Protein AF-A0A5C6N6U5-F1 (afdb_monomer_lite)

Organism: NCBI:txid433684

Secondary structure (DSSP, 8-state):
-EEHHHHHHTT--HHHHHHT-SSEEEEEEESSSS-EEEEEEESSHHHHHHHHHHHHHHHHHTT-HHHHHHHH--SSPP-SHHHHHHHHHHHHHT-TT-TTHHHHHHHHHHTSHHHHHHHHHHHHHHHHHHHHHHHHHHHHHHHHHTT------------

Sequence (159 aa):
MFYSEDLERCGLDVSEVSVYSGVCTEIFKRESVIFQKSVYCFVHLSIQEFLAAVYMFHRYTRKDTAVMNQFLKYSEPVTSLDDFLRRALMKSLESENGHLDLFVRFLHGLSLESNQRILGGLLDQMENHQETIQKVLNNLKEENSDNIPQTEASTSSTV

Radius of gyration: 25.05 Å; chains: 1; bounding box: 62×34×90 Å

Foldseek 3Di:
DAFPVRCVVVVHDPVCQDPPDLQKHWDWDDPDPPDIGIDMDGPDLLSVLLVVLVVVVLCVVVVVQVVLCVVLVDPDTQDDLVSSLVSLVVVQVVDPVSPSVSNSVNNVVCPDPVNVVVCVVVSVVVVCVVVVVVVVVVVVVVVVVPPDPPDDDDDDDDD

InterPro domains:
  IPR041075 NOD1/2, winged helix domain [PF17779] (1-42)
  IPR041267 NACHT, LRR and PYD domains-containing protein, helical domain HD2 [PF17776] (44-150)
  IPR051261 NOD-like receptor [PTHR24106] (1-151)

pLDDT: mean 78.55, std 15.0, range [38.53, 96.5]

Structure (mmCIF, N/CA/C/O backbone):
data_AF-A0A5C6N6U5-F1
#
_entry.id   AF-A0A5C6N6U5-F1
#
loop_
_atom_site.group_PDB
_atom_site.id
_atom_site.type_symbol
_atom_site.label_atom_id
_atom_site.label_alt_id
_atom_site.label_comp_id
_atom_site.label_asym_id
_atom_site.label_entity_id
_atom_site.label_seq_id
_atom_site.pdbx_PDB_ins_code
_atom_site.Cartn_x
_atom_site.Cartn_y
_atom_site.Cartn_z
_atom_site.occupancy
_atom_site.B_iso_or_equiv
_atom_site.auth_seq_id
_atom_site.auth_comp_id
_atom_site.auth_asym_id
_atom_site.auth_atom_id
_atom_site.pdbx_PDB_model_num
ATOM 1 N N . MET A 1 1 ? -7.493 4.610 9.941 1.00 87.00 1 MET A N 1
ATOM 2 C CA . MET A 1 1 ? -8.735 4.141 10.587 1.00 87.00 1 MET A CA 1
ATOM 3 C C . MET A 1 1 ? -9.807 4.098 9.526 1.00 87.00 1 MET A C 1
ATOM 5 O O . MET A 1 1 ? -9.760 4.928 8.625 1.00 87.00 1 MET A O 1
ATOM 9 N N . PHE A 1 2 ? -10.727 3.158 9.656 1.00 88.50 2 PHE A N 1
ATOM 10 C CA . PHE A 1 2 ? -11.784 2.858 8.700 1.00 88.50 2 PHE A CA 1
ATOM 11 C C . PHE A 1 2 ? -13.085 2.693 9.482 1.00 88.50 2 PHE A C 1
ATOM 13 O O . PHE A 1 2 ? -13.052 2.178 10.599 1.00 88.50 2 PHE A O 1
ATOM 20 N N . TYR A 1 3 ? -14.214 3.134 8.951 1.00 89.75 3 TYR A N 1
ATOM 21 C CA . TYR A 1 3 ? -15.516 2.751 9.492 1.00 89.75 3 TYR A CA 1
ATOM 22 C C . TYR A 1 3 ? -15.979 1.427 8.872 1.00 89.75 3 TYR A C 1
ATOM 24 O O . TYR A 1 3 ? -15.397 0.967 7.888 1.00 89.75 3 TYR A O 1
ATOM 32 N N . SER A 1 4 ? -17.026 0.813 9.430 1.00 87.50 4 SER A N 1
ATOM 33 C CA . SER A 1 4 ? -17.629 -0.404 8.865 1.00 87.50 4 SER A CA 1
ATOM 34 C C . SER A 1 4 ? -17.966 -0.229 7.380 1.00 87.50 4 SER A C 1
ATOM 36 O O . SER A 1 4 ? -17.651 -1.093 6.569 1.00 87.50 4 SER A O 1
ATOM 38 N N . GLU A 1 5 ? -18.486 0.941 7.001 1.00 89.19 5 GLU A N 1
ATOM 39 C CA . GLU A 1 5 ? -18.869 1.242 5.620 1.00 89.19 5 GLU A CA 1
ATOM 40 C C . GLU A 1 5 ? -17.660 1.290 4.664 1.00 89.19 5 GLU A C 1
ATOM 42 O O . GLU A 1 5 ? -17.775 0.941 3.488 1.00 89.19 5 GLU A O 1
ATOM 47 N N . ASP A 1 6 ? -16.483 1.695 5.159 1.00 90.94 6 ASP A N 1
ATOM 48 C CA . ASP A 1 6 ? -15.248 1.707 4.365 1.00 90.94 6 ASP A CA 1
ATOM 49 C C . ASP A 1 6 ? -14.773 0.277 4.062 1.00 90.94 6 ASP A C 1
ATOM 51 O O . ASP A 1 6 ? -14.269 0.009 2.969 1.00 90.94 6 ASP A O 1
ATOM 55 N N . LEU A 1 7 ? -14.946 -0.645 5.017 1.00 88.31 7 LEU A N 1
ATOM 56 C CA . LEU A 1 7 ? -14.586 -2.056 4.864 1.00 88.31 7 LEU A CA 1
ATOM 57 C C . LEU A 1 7 ? -15.540 -2.770 3.905 1.00 88.31 7 LEU A C 1
ATOM 59 O O . LEU A 1 7 ? -15.082 -3.428 2.971 1.00 88.31 7 LEU A O 1
ATOM 63 N N . GLU A 1 8 ? -16.847 -2.558 4.066 1.00 89.56 8 GLU A N 1
ATOM 64 C CA . GLU A 1 8 ? -17.876 -3.107 3.176 1.00 89.56 8 GLU A CA 1
ATOM 65 C C . GLU A 1 8 ? -17.677 -2.637 1.732 1.00 89.56 8 GLU A C 1
ATOM 67 O O . GLU A 1 8 ? -17.761 -3.427 0.791 1.00 89.56 8 GLU A O 1
ATOM 72 N N . ARG A 1 9 ? -17.320 -1.360 1.536 1.00 91.00 9 ARG A N 1
ATOM 73 C CA . ARG A 1 9 ? -16.998 -0.817 0.208 1.00 91.00 9 ARG A CA 1
ATOM 74 C C . ARG A 1 9 ? -15.761 -1.468 -0.415 1.00 91.00 9 ARG A C 1
ATOM 76 O O . ARG A 1 9 ? -15.664 -1.533 -1.640 1.00 91.00 9 ARG A O 1
ATOM 83 N N . CYS A 1 10 ? -14.830 -1.942 0.407 1.00 86.44 10 CYS A N 1
ATOM 84 C CA . CYS A 1 10 ? -13.679 -2.729 -0.031 1.00 86.44 10 CYS A CA 1
ATOM 85 C C . CYS A 1 10 ? -14.008 -4.221 -0.227 1.00 86.44 10 CYS A C 1
ATOM 87 O O . CYS A 1 10 ? -13.114 -4.983 -0.589 1.00 86.44 10 CYS A O 1
ATOM 89 N N . GLY A 1 11 ? -15.260 -4.641 -0.004 1.00 87.00 11 GLY A N 1
ATOM 90 C CA . GLY A 1 11 ? -15.691 -6.037 -0.092 1.00 87.00 11 GLY A CA 1
ATOM 91 C C . GLY A 1 11 ? -15.230 -6.900 1.084 1.00 87.00 11 GLY A C 1
ATOM 92 O O . GLY A 1 11 ? -15.176 -8.119 0.950 1.00 87.00 11 GLY A O 1
ATOM 93 N N . LEU A 1 12 ? -14.858 -6.285 2.209 1.00 85.44 12 LEU A N 1
ATOM 94 C CA . LEU A 1 12 ? -14.436 -6.992 3.413 1.00 85.44 12 LEU A CA 1
ATOM 95 C C . LEU A 1 12 ? -15.635 -7.214 4.337 1.00 85.44 12 LEU A C 1
ATOM 97 O O . LEU A 1 12 ? -16.335 -6.261 4.682 1.00 85.44 12 LEU A O 1
ATOM 101 N N . ASP A 1 13 ? -15.838 -8.460 4.770 1.00 84.38 13 ASP A N 1
ATOM 102 C CA . ASP A 1 13 ? -16.832 -8.784 5.792 1.00 84.38 13 ASP A CA 1
ATOM 103 C C . ASP A 1 13 ? -16.355 -8.277 7.156 1.00 84.38 13 ASP A C 1
ATOM 105 O O . ASP A 1 13 ? -15.365 -8.747 7.723 1.00 84.38 13 ASP A O 1
ATOM 109 N N . VAL A 1 14 ? -17.090 -7.309 7.693 1.00 81.44 14 VAL A N 1
ATOM 110 C CA . VAL A 1 14 ? -16.824 -6.682 8.988 1.00 81.44 14 VAL A CA 1
ATOM 111 C C . VAL A 1 14 ? -16.718 -7.719 10.115 1.00 81.44 14 VAL A C 1
ATOM 113 O O . VAL A 1 14 ? -15.894 -7.553 11.017 1.00 81.44 14 VAL A O 1
ATOM 116 N N . SER A 1 15 ? -17.500 -8.802 10.049 1.00 76.12 15 SER A N 1
ATOM 117 C CA . SER A 1 15 ? -17.509 -9.863 11.060 1.00 76.12 15 SER A CA 1
ATOM 118 C C . SER A 1 15 ? -16.249 -10.740 11.036 1.00 76.12 15 SER A C 1
ATOM 120 O O . SER A 1 15 ? -15.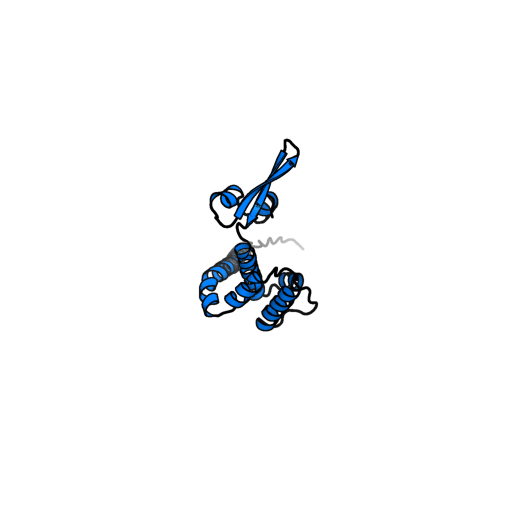817 -11.232 12.080 1.00 76.12 15 SER A O 1
ATOM 122 N N . GLU A 1 16 ? -15.600 -10.877 9.878 1.00 72.00 16 GLU A N 1
ATOM 123 C CA . GLU A 1 16 ? -14.356 -11.639 9.725 1.00 72.00 16 GLU A CA 1
ATOM 124 C C . GLU A 1 16 ? -13.113 -10.792 10.038 1.00 72.00 16 GLU A C 1
ATOM 126 O O . GLU A 1 16 ? -12.126 -11.292 10.593 1.00 72.00 16 GLU A O 1
ATOM 131 N N . VAL A 1 17 ? -13.164 -9.491 9.725 1.00 69.06 17 VAL A N 1
ATOM 132 C CA . VAL A 1 17 ? -12.026 -8.570 9.871 1.00 69.06 17 VAL A CA 1
ATOM 133 C C . VAL A 1 17 ? -11.579 -8.431 11.328 1.00 69.06 17 VAL A C 1
ATOM 135 O O . VAL A 1 17 ? -10.369 -8.454 11.576 1.00 69.06 17 VAL A O 1
ATOM 138 N N . SER A 1 18 ? -12.512 -8.304 12.281 1.00 63.56 18 SER A N 1
ATOM 139 C CA . SER A 1 18 ? -12.175 -8.102 13.701 1.00 63.56 18 SER A CA 1
ATOM 140 C C . SER A 1 18 ? -11.893 -9.394 14.467 1.00 63.56 18 SER A C 1
ATOM 142 O O . SER A 1 18 ? -11.081 -9.383 15.392 1.00 63.56 18 SER A O 1
ATOM 144 N N . VAL A 1 19 ? -12.529 -10.505 14.086 1.00 59.62 19 VAL A N 1
ATOM 145 C CA . VAL A 1 19 ? -12.493 -11.751 14.866 1.00 59.62 19 VAL A CA 1
ATOM 146 C C . VAL A 1 19 ? -11.361 -12.684 14.426 1.00 59.62 19 VAL A C 1
ATOM 148 O O . VAL A 1 19 ? -10.779 -13.360 15.274 1.00 59.62 19 VAL A O 1
ATOM 151 N N . TYR A 1 20 ? -11.005 -12.713 13.135 1.00 59.66 20 TYR A N 1
ATOM 152 C CA . TYR A 1 20 ? -10.164 -13.791 12.592 1.00 59.66 20 TYR A CA 1
ATOM 153 C C . TYR A 1 20 ? -8.863 -13.349 11.921 1.00 59.66 20 TYR A C 1
ATOM 155 O O . TYR A 1 20 ? -7.943 -14.158 11.812 1.00 59.66 20 TYR A O 1
ATOM 163 N N . SER A 1 21 ? -8.737 -12.091 11.487 1.00 66.44 21 SER A N 1
ATOM 164 C CA . SER A 1 21 ? -7.608 -11.718 10.623 1.00 66.44 21 SER A CA 1
ATOM 165 C C . SER A 1 21 ? -6.268 -11.555 11.354 1.00 66.44 21 SER A C 1
ATOM 167 O O . SER A 1 21 ? -5.220 -11.738 10.743 1.00 66.44 21 SER A O 1
ATOM 169 N N . GLY A 1 22 ? -6.264 -11.137 12.629 1.00 75.12 22 GLY A N 1
ATOM 170 C CA . GLY A 1 22 ? -5.044 -10.704 13.338 1.00 75.12 22 GLY A CA 1
ATOM 171 C C . GLY A 1 22 ? -4.315 -9.510 12.691 1.00 75.12 22 GLY A C 1
ATOM 172 O O . GLY A 1 22 ? -3.261 -9.097 13.167 1.00 75.12 22 GLY A O 1
ATOM 173 N N . VAL A 1 23 ? -4.869 -8.955 11.609 1.00 80.38 23 VAL A N 1
ATOM 174 C CA . VAL A 1 23 ? -4.307 -7.894 10.758 1.00 80.38 23 VAL A CA 1
ATOM 175 C C . VAL A 1 23 ? -4.966 -6.560 11.094 1.00 80.38 23 VAL A C 1
ATOM 177 O O . VAL A 1 23 ? -4.288 -5.533 11.186 1.00 80.38 23 VAL A O 1
ATOM 180 N N . CYS A 1 24 ? -6.277 -6.587 11.336 1.00 82.62 24 CYS A N 1
ATOM 181 C CA . CYS A 1 24 ? -7.080 -5.448 11.759 1.00 82.62 24 CYS A CA 1
ATOM 182 C C . CYS A 1 24 ? -7.718 -5.710 13.124 1.00 82.62 24 CYS A C 1
ATOM 184 O O . CYS A 1 24 ? -8.021 -6.847 13.472 1.00 82.62 24 CYS A O 1
ATOM 186 N N . THR A 1 25 ? -7.934 -4.642 13.886 1.00 83.25 25 THR A N 1
ATOM 187 C CA . THR A 1 25 ? -8.664 -4.670 15.152 1.00 83.25 25 THR A CA 1
ATOM 188 C C . THR A 1 25 ? -9.821 -3.686 15.117 1.00 83.25 25 THR A C 1
ATOM 190 O O . THR A 1 25 ? -9.730 -2.613 14.510 1.00 83.25 25 THR A O 1
ATOM 193 N N . GLU A 1 26 ? -10.913 -4.075 15.765 1.00 84.69 26 GLU A N 1
ATOM 194 C CA . GLU A 1 26 ? -12.046 -3.206 16.035 1.00 84.69 26 GLU A CA 1
ATOM 195 C C . GLU A 1 26 ? -11.776 -2.401 17.305 1.00 84.69 26 GLU A C 1
ATOM 197 O O . GLU A 1 26 ? -11.445 -2.933 18.365 1.00 84.69 26 GLU A O 1
ATOM 202 N N . ILE A 1 27 ? -11.931 -1.091 17.192 1.00 82.38 27 ILE A N 1
ATOM 203 C CA . ILE A 1 27 ? -11.877 -0.144 18.293 1.00 82.38 27 ILE A CA 1
ATOM 204 C C . ILE A 1 27 ? -13.168 0.665 18.316 1.00 82.38 27 ILE A C 1
ATOM 206 O O . ILE A 1 27 ? -13.739 1.027 17.292 1.00 82.38 27 ILE A O 1
ATOM 210 N N . PHE A 1 28 ? -13.644 0.986 19.510 1.00 80.62 28 PHE A N 1
ATOM 211 C CA . PHE A 1 28 ? -14.904 1.696 19.650 1.00 80.62 28 PHE A CA 1
ATOM 212 C C . PHE A 1 28 ? -14.690 3.207 19.766 1.00 80.62 28 PHE A C 1
ATOM 214 O O . PHE A 1 28 ? -14.059 3.683 20.713 1.00 80.62 28 PHE A O 1
ATOM 221 N N . LYS A 1 29 ? -15.285 3.987 18.860 1.00 75.44 29 LYS A N 1
ATOM 222 C CA . LYS A 1 29 ? -15.263 5.453 18.902 1.00 75.44 29 LYS A CA 1
ATOM 223 C C . LYS A 1 29 ? -16.582 5.989 19.449 1.00 75.44 29 LYS A C 1
ATOM 225 O O . LYS A 1 29 ? -17.656 5.703 18.932 1.00 75.44 29 LYS A O 1
ATOM 230 N N . ARG A 1 30 ? -16.508 6.783 20.516 1.00 76.56 30 ARG A N 1
ATOM 231 C CA . ARG A 1 30 ? -17.682 7.417 21.128 1.00 76.56 30 ARG A CA 1
ATOM 232 C C . ARG A 1 30 ? -18.071 8.668 20.335 1.00 76.56 30 ARG A C 1
ATOM 234 O O . ARG A 1 30 ? -17.281 9.605 20.274 1.00 76.56 30 ARG A O 1
ATOM 241 N N . GLU A 1 31 ? -19.273 8.687 19.764 1.00 69.81 31 GLU A N 1
ATOM 242 C CA . GLU A 1 31 ? -19.830 9.868 19.080 1.00 69.81 31 GLU A CA 1
ATOM 243 C C . GLU A 1 31 ? -20.761 10.676 19.998 1.00 69.81 31 GLU A C 1
ATOM 245 O O . GLU A 1 31 ? -20.869 11.891 19.853 1.00 69.81 31 GLU A O 1
ATOM 250 N N . SER A 1 32 ? -21.379 10.040 21.002 1.00 70.50 32 SER A N 1
ATOM 251 C CA . SER A 1 32 ? -22.132 10.717 22.070 1.00 70.50 32 SER A CA 1
ATOM 252 C C . SER A 1 32 ? -22.121 9.907 23.375 1.00 70.50 32 SER A C 1
ATOM 254 O O . SER A 1 32 ? -21.556 8.818 23.428 1.00 70.50 32 SER A O 1
ATOM 256 N N . VAL A 1 33 ? -22.748 10.410 24.447 1.00 69.25 33 VAL A N 1
ATOM 257 C CA . VAL A 1 33 ? -22.808 9.722 25.759 1.00 69.25 33 VAL A CA 1
ATOM 258 C C . VAL A 1 33 ? -23.443 8.324 25.662 1.00 69.25 33 VAL A C 1
ATOM 260 O O . VAL A 1 33 ? -23.093 7.447 26.447 1.00 69.25 33 VAL A O 1
ATOM 263 N N . ILE A 1 34 ? -24.323 8.102 24.680 1.00 75.94 34 ILE A N 1
ATOM 264 C CA . ILE A 1 34 ? -25.077 6.851 24.493 1.00 75.94 34 ILE A CA 1
ATOM 265 C C . ILE A 1 34 ? -24.760 6.118 23.184 1.00 75.94 34 ILE A C 1
ATOM 267 O O . ILE A 1 34 ? -25.207 4.989 23.010 1.00 75.94 34 ILE A O 1
ATOM 271 N N . PHE A 1 35 ? -24.017 6.737 22.260 1.00 73.06 35 PHE A N 1
ATOM 272 C CA . PHE A 1 35 ? -23.772 6.184 20.927 1.00 73.06 35 PHE A CA 1
ATOM 273 C C . PHE A 1 35 ? -22.281 5.963 20.690 1.00 73.06 35 PHE A C 1
ATOM 275 O O . PHE A 1 35 ? -21.462 6.886 20.794 1.00 73.06 35 PHE A O 1
ATOM 282 N N . GLN A 1 36 ? -21.940 4.722 20.360 1.00 77.94 36 GLN A N 1
ATOM 283 C CA . GLN A 1 36 ? -20.585 4.292 20.075 1.00 77.94 36 GLN A CA 1
ATOM 284 C C . GLN A 1 36 ? -20.571 3.645 18.693 1.00 77.94 36 GLN A C 1
ATOM 286 O O . GLN A 1 36 ? -21.348 2.731 18.433 1.00 77.94 36 GLN A O 1
ATOM 291 N N . LYS A 1 37 ? -19.721 4.157 17.806 1.00 82.94 37 LYS A N 1
ATOM 292 C CA . LYS A 1 37 ? -19.535 3.633 16.457 1.00 82.94 37 LYS A CA 1
ATOM 293 C C . LYS A 1 37 ? -18.254 2.808 16.417 1.00 82.94 37 LYS A C 1
ATOM 295 O O . LYS A 1 37 ? -17.214 3.247 16.919 1.00 82.94 37 LYS A O 1
ATOM 300 N N . SER A 1 38 ? -18.326 1.624 15.825 1.00 84.81 38 SER A N 1
ATOM 301 C CA . SER A 1 38 ? -17.146 0.800 15.582 1.00 84.81 38 SER A CA 1
ATOM 302 C C . SER A 1 38 ? -16.275 1.435 14.503 1.00 84.81 38 SER A C 1
ATOM 304 O O . SER A 1 38 ? -16.752 1.892 13.462 1.00 84.81 38 SER A O 1
ATOM 306 N N . VAL A 1 39 ? -14.981 1.499 14.781 1.00 88.50 39 VAL A N 1
ATOM 307 C CA . VAL A 1 39 ? -13.939 1.883 13.836 1.00 88.50 39 VAL A CA 1
ATOM 308 C C . VAL A 1 39 ? -12.882 0.791 13.821 1.00 88.50 39 VAL A C 1
ATOM 310 O O . VAL A 1 39 ? -12.696 0.067 14.789 1.00 88.50 39 VAL A O 1
ATOM 313 N N . TYR A 1 40 ? -12.180 0.661 12.710 1.00 88.50 40 TYR A N 1
ATOM 314 C CA . TYR A 1 40 ? -11.212 -0.397 12.479 1.00 88.50 40 TYR A CA 1
ATOM 315 C C . TYR A 1 40 ? -9.865 0.220 12.136 1.00 88.50 40 TYR A C 1
ATOM 317 O O . TYR A 1 40 ? -9.765 1.262 11.472 1.00 88.50 40 TYR A O 1
ATOM 325 N N . CYS A 1 41 ? -8.795 -0.412 12.587 1.00 88.12 41 CYS A N 1
ATOM 326 C CA . CYS A 1 41 ? -7.442 -0.047 12.199 1.00 88.12 41 CYS A CA 1
ATOM 327 C C . CYS A 1 41 ? -6.560 -1.284 12.101 1.00 88.12 41 CYS A C 1
ATOM 329 O O . CYS A 1 41 ? -6.856 -2.322 12.688 1.00 88.12 41 CYS A O 1
ATOM 331 N N . PHE A 1 42 ? -5.458 -1.163 11.364 1.00 89.81 42 PHE A N 1
ATOM 332 C CA . PHE A 1 42 ? -4.420 -2.183 11.394 1.00 89.81 42 PHE A CA 1
ATOM 333 C C . PHE A 1 42 ? -3.833 -2.288 12.800 1.00 89.81 42 PHE A C 1
ATOM 335 O O . PHE A 1 42 ? -3.598 -1.269 13.453 1.00 89.81 42 PHE A O 1
ATOM 342 N N . VAL A 1 43 ? -3.562 -3.515 13.243 1.00 89.50 43 VAL A N 1
ATOM 343 C CA . VAL A 1 43 ? -2.994 -3.767 14.578 1.00 89.50 43 VAL A CA 1
ATOM 344 C C . VAL A 1 43 ? -1.583 -3.196 14.727 1.00 89.50 43 VAL A C 1
ATOM 346 O O . VAL A 1 43 ? -1.158 -2.878 15.834 1.00 89.50 43 VAL A O 1
ATOM 349 N N . HIS A 1 44 ? -0.851 -3.054 13.617 1.00 90.12 44 HIS A N 1
ATOM 350 C CA . HIS A 1 44 ? 0.505 -2.520 13.611 1.00 90.12 44 HIS A CA 1
ATOM 351 C C . HIS A 1 44 ? 0.802 -1.732 12.329 1.00 90.12 44 HIS A C 1
ATOM 353 O O . HIS A 1 44 ? 0.395 -2.126 11.234 1.00 90.12 44 HIS A O 1
ATOM 359 N N . LEU A 1 45 ? 1.575 -0.646 12.450 1.00 89.69 45 LEU A N 1
ATOM 360 C CA . LEU A 1 45 ? 1.950 0.213 11.318 1.00 89.69 45 LEU A CA 1
ATOM 361 C C . LEU A 1 45 ? 2.699 -0.561 10.224 1.00 89.69 45 LEU A C 1
ATOM 363 O O . LEU A 1 45 ? 2.475 -0.324 9.041 1.00 89.69 45 LEU A O 1
ATOM 367 N N . SER A 1 46 ? 3.542 -1.527 10.603 1.00 92.44 46 SER A N 1
ATOM 368 C CA . SER A 1 46 ? 4.278 -2.340 9.626 1.00 92.44 46 SER A CA 1
ATOM 369 C C . SER A 1 46 ? 3.356 -3.125 8.699 1.00 92.44 46 SER A C 1
ATOM 371 O O . SER A 1 46 ? 3.689 -3.288 7.535 1.00 92.44 46 SER A O 1
ATOM 373 N N . ILE A 1 47 ? 2.200 -3.585 9.185 1.00 91.62 47 ILE A N 1
ATOM 374 C CA . ILE A 1 47 ? 1.218 -4.308 8.372 1.00 91.62 47 ILE A CA 1
ATOM 375 C C . ILE A 1 47 ? 0.579 -3.350 7.371 1.00 91.62 47 ILE A C 1
ATOM 377 O O . ILE A 1 47 ? 0.504 -3.663 6.185 1.00 91.62 47 ILE A O 1
ATOM 381 N N . GLN A 1 48 ? 0.179 -2.161 7.830 1.00 92.12 48 GLN A N 1
ATOM 382 C CA . GLN A 1 48 ? -0.377 -1.126 6.962 1.00 92.12 48 GLN A CA 1
ATOM 383 C C . GLN A 1 48 ? 0.603 -0.747 5.844 1.00 92.12 48 GLN A C 1
ATOM 385 O O . GLN A 1 48 ? 0.234 -0.728 4.671 1.00 92.12 48 GLN A O 1
ATOM 390 N N . GLU A 1 49 ? 1.854 -0.449 6.198 1.00 94.75 49 GLU A N 1
ATOM 391 C CA . GLU A 1 49 ? 2.868 -0.031 5.230 1.00 94.75 49 GLU A CA 1
ATOM 392 C C . GLU A 1 49 ? 3.331 -1.181 4.323 1.00 94.75 49 GLU A C 1
ATOM 394 O O . GLU A 1 49 ? 3.598 -0.953 3.144 1.00 94.75 49 GLU A O 1
ATOM 399 N N . PHE A 1 50 ? 3.349 -2.421 4.820 1.00 93.56 50 PHE A N 1
ATOM 400 C CA . PHE A 1 50 ? 3.599 -3.607 4.001 1.00 93.56 50 PHE A CA 1
ATOM 401 C C . PHE A 1 50 ? 2.504 -3.814 2.950 1.00 93.56 50 PHE A C 1
ATOM 403 O O . PHE A 1 50 ? 2.809 -3.941 1.765 1.00 93.56 50 PHE A O 1
ATOM 410 N N . LEU A 1 51 ? 1.228 -3.796 3.350 1.00 91.88 51 LEU A N 1
ATOM 411 C CA . LEU A 1 51 ? 0.107 -3.956 2.419 1.00 91.88 51 LEU A CA 1
ATOM 412 C C . LEU A 1 51 ? 0.053 -2.813 1.400 1.00 91.88 51 LEU A C 1
ATOM 414 O O . LEU A 1 51 ? -0.215 -3.053 0.223 1.00 91.88 51 LEU A O 1
ATOM 418 N N . ALA A 1 52 ? 0.378 -1.586 1.816 1.00 93.75 52 ALA A N 1
ATOM 419 C CA . ALA A 1 52 ? 0.530 -0.464 0.897 1.00 93.75 52 ALA A CA 1
ATOM 4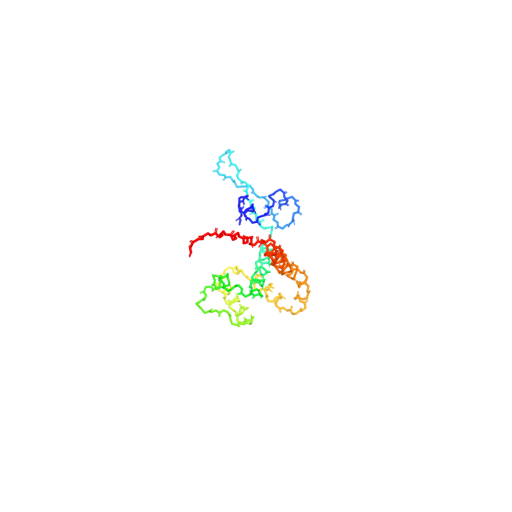20 C C . ALA A 1 52 ? 1.660 -0.703 -0.122 1.00 93.75 52 ALA A C 1
ATOM 422 O O . ALA A 1 52 ? 1.478 -0.414 -1.307 1.00 93.75 52 ALA A O 1
ATOM 423 N N . ALA A 1 53 ? 2.801 -1.256 0.305 1.00 94.69 53 ALA A N 1
ATOM 424 C CA . ALA A 1 53 ? 3.918 -1.582 -0.582 1.00 94.69 53 ALA A CA 1
ATOM 425 C C . ALA A 1 53 ? 3.541 -2.674 -1.592 1.00 94.69 53 ALA A C 1
ATOM 427 O O . ALA A 1 53 ? 3.782 -2.501 -2.786 1.00 94.69 53 ALA A O 1
ATOM 428 N N . VAL A 1 54 ? 2.877 -3.745 -1.143 1.00 91.75 54 VAL A N 1
ATOM 429 C CA . VAL A 1 54 ? 2.357 -4.807 -2.022 1.00 91.75 54 VAL A CA 1
ATOM 430 C C . VAL A 1 54 ? 1.374 -4.233 -3.039 1.00 91.75 54 VAL A C 1
ATOM 432 O O . VAL A 1 54 ? 1.510 -4.485 -4.236 1.00 91.75 54 VAL A O 1
ATOM 435 N N . TYR A 1 55 ? 0.424 -3.409 -2.590 1.00 90.88 55 TYR A N 1
ATOM 436 C CA . TYR A 1 55 ? -0.545 -2.763 -3.471 1.00 90.88 55 TYR A CA 1
ATOM 437 C C . TYR A 1 55 ? 0.135 -1.883 -4.525 1.00 90.88 55 TYR A C 1
ATOM 439 O O . TYR A 1 55 ? -0.175 -1.987 -5.712 1.00 90.88 55 TYR A O 1
ATOM 447 N N . MET A 1 56 ? 1.085 -1.037 -4.121 1.00 91.50 56 MET A N 1
ATOM 448 C CA . MET A 1 56 ? 1.759 -0.138 -5.056 1.00 91.50 56 MET A CA 1
ATOM 449 C C . MET A 1 56 ? 2.650 -0.898 -6.045 1.00 91.50 56 MET A C 1
ATOM 451 O O . MET A 1 56 ? 2.664 -0.573 -7.230 1.00 91.50 56 MET A O 1
ATOM 455 N N . PHE A 1 57 ? 3.335 -1.950 -5.591 1.00 89.94 57 PHE A N 1
ATOM 456 C CA . PHE A 1 57 ? 4.124 -2.823 -6.459 1.00 89.94 57 PHE A CA 1
ATOM 457 C C . PHE A 1 57 ? 3.242 -3.579 -7.469 1.00 89.94 57 PHE A C 1
ATOM 459 O O . PHE A 1 57 ? 3.584 -3.690 -8.649 1.00 89.94 57 PHE A O 1
ATOM 466 N N . HIS A 1 58 ? 2.057 -4.030 -7.049 1.00 86.56 58 HIS A N 1
ATOM 467 C CA . HIS A 1 58 ? 1.073 -4.625 -7.952 1.00 86.56 58 HIS A CA 1
ATOM 468 C C . HIS A 1 58 ? 0.555 -3.622 -9.001 1.00 86.56 58 HIS A C 1
ATOM 470 O O . HIS A 1 58 ? 0.415 -3.947 -10.178 1.00 86.56 58 HIS A O 1
ATOM 476 N N . ARG A 1 59 ? 0.308 -2.365 -8.615 1.00 86.94 59 ARG A N 1
ATOM 477 C CA . ARG A 1 59 ? -0.081 -1.311 -9.570 1.00 86.94 59 ARG A CA 1
ATOM 478 C C . ARG A 1 59 ? 1.039 -0.977 -10.552 1.00 86.94 59 ARG A C 1
ATOM 480 O O . ARG A 1 59 ? 0.765 -0.804 -11.739 1.00 86.94 59 ARG A O 1
ATOM 487 N N . TYR A 1 60 ? 2.283 -0.954 -10.075 1.00 85.69 60 TYR A N 1
ATOM 488 C CA . TYR A 1 60 ? 3.465 -0.775 -10.913 1.00 85.69 60 TYR A CA 1
ATOM 489 C C . TYR A 1 60 ? 3.580 -1.873 -11.979 1.00 85.69 60 TYR A C 1
ATOM 491 O O . TYR A 1 60 ? 3.686 -1.563 -13.166 1.00 85.69 60 TYR A O 1
ATOM 499 N N . THR A 1 61 ? 3.482 -3.145 -11.582 1.00 83.62 61 THR A N 1
ATOM 500 C CA . THR A 1 61 ? 3.554 -4.294 -12.509 1.00 83.62 61 THR A CA 1
ATOM 501 C C . THR A 1 61 ? 2.421 -4.282 -13.539 1.00 83.62 61 THR A C 1
ATOM 503 O O . THR A 1 61 ? 2.668 -4.504 -14.723 1.00 83.62 61 THR A O 1
ATOM 506 N N . ARG A 1 62 ? 1.208 -3.878 -13.138 1.00 83.38 62 ARG A N 1
ATOM 507 C CA . ARG A 1 62 ? 0.065 -3.668 -14.049 1.00 83.38 62 ARG A CA 1
ATOM 508 C C . ARG A 1 62 ? 0.151 -2.411 -14.917 1.00 83.38 62 ARG A C 1
ATOM 510 O O . ARG A 1 62 ? -0.753 -2.174 -15.716 1.00 83.38 62 ARG A O 1
ATOM 517 N N . LYS A 1 63 ? 1.204 -1.600 -14.769 1.00 82.94 63 LYS A N 1
ATOM 518 C CA . LYS A 1 63 ? 1.383 -0.311 -15.460 1.00 82.94 63 LYS A CA 1
ATOM 519 C C . LYS A 1 63 ? 0.218 0.661 -15.224 1.00 82.94 63 LYS A C 1
ATOM 521 O O . LYS A 1 63 ? -0.073 1.506 -16.070 1.00 82.94 63 LYS A O 1
ATOM 526 N N . ASP A 1 64 ? -0.434 0.567 -14.065 1.00 81.50 64 ASP A N 1
ATOM 527 C CA . ASP A 1 64 ? -1.478 1.501 -13.643 1.00 81.50 64 ASP A CA 1
ATOM 528 C C . ASP A 1 64 ? -0.827 2.785 -13.111 1.00 81.50 64 ASP A C 1
ATOM 530 O O . ASP A 1 64 ? -0.530 2.946 -11.923 1.00 81.50 64 ASP A O 1
ATOM 534 N N . THR A 1 65 ? -0.537 3.695 -14.039 1.00 79.12 65 THR A N 1
ATOM 535 C CA . THR A 1 65 ? 0.205 4.927 -13.758 1.00 79.12 65 THR A CA 1
ATOM 536 C C . THR A 1 65 ? -0.621 5.973 -13.018 1.00 79.12 65 THR A C 1
ATOM 538 O O . THR A 1 65 ? -0.036 6.837 -12.371 1.00 79.12 65 THR A O 1
ATOM 541 N N . ALA A 1 66 ? -1.956 5.897 -13.039 1.00 85.06 66 ALA A N 1
ATOM 542 C CA . ALA A 1 66 ? -2.815 6.890 -12.396 1.00 85.06 66 ALA A CA 1
ATOM 543 C C . ALA A 1 66 ? -2.620 6.899 -10.873 1.00 85.06 66 ALA A C 1
ATOM 545 O O . ALA A 1 66 ? -2.361 7.949 -10.281 1.00 85.06 66 ALA A O 1
ATOM 546 N N . VAL A 1 67 ? -2.662 5.716 -10.254 1.00 85.31 67 VAL A N 1
ATOM 547 C CA 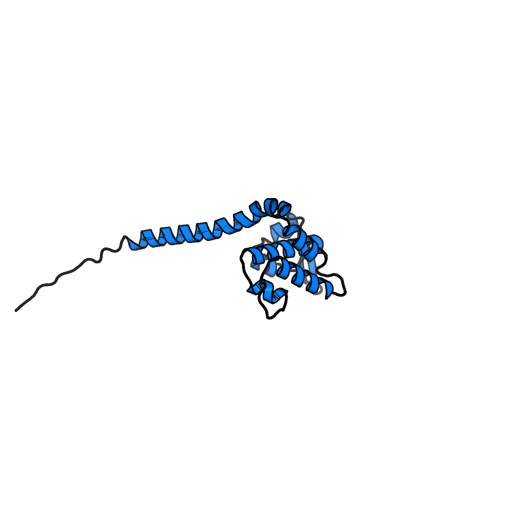. VAL A 1 67 ? -2.469 5.550 -8.805 1.00 85.31 67 VAL A CA 1
ATOM 548 C C . VAL A 1 67 ? -1.051 5.951 -8.393 1.00 85.31 67 VAL A C 1
ATOM 550 O O . VAL A 1 67 ? -0.865 6.660 -7.402 1.00 85.31 67 VAL A O 1
ATOM 553 N N . MET A 1 68 ? -0.048 5.545 -9.176 1.00 85.38 68 MET A N 1
ATOM 554 C CA . MET A 1 68 ? 1.353 5.876 -8.904 1.00 85.38 68 MET A CA 1
ATOM 555 C C . MET A 1 68 ? 1.611 7.381 -8.998 1.00 85.38 68 MET A C 1
ATOM 557 O O . MET A 1 68 ? 2.220 7.956 -8.097 1.00 85.38 68 MET A O 1
ATOM 561 N N . ASN A 1 69 ? 1.110 8.037 -10.045 1.00 84.56 69 ASN A N 1
ATOM 562 C CA . ASN A 1 69 ? 1.281 9.476 -10.240 1.00 84.56 69 ASN A CA 1
ATOM 563 C C . ASN A 1 69 ? 0.558 10.270 -9.147 1.00 84.56 69 ASN A C 1
ATOM 565 O O . ASN A 1 69 ? 1.116 11.230 -8.616 1.00 84.56 69 ASN A O 1
ATOM 569 N N . GLN A 1 70 ? -0.642 9.839 -8.745 1.00 87.62 70 GLN A N 1
ATOM 570 C CA . GLN A 1 70 ? -1.371 10.456 -7.636 1.00 87.62 70 GLN A CA 1
ATOM 571 C C . GLN A 1 70 ? -0.599 10.342 -6.314 1.00 87.62 70 GLN A C 1
ATOM 573 O O . GLN A 1 70 ? -0.524 11.311 -5.554 1.00 87.62 70 GLN A O 1
ATOM 578 N N . PHE A 1 71 ? -0.007 9.178 -6.037 1.00 88.25 71 PHE A N 1
ATOM 579 C CA . PHE A 1 71 ? 0.788 8.964 -4.831 1.00 88.25 71 PHE A CA 1
ATOM 580 C C . PHE A 1 71 ? 2.079 9.790 -4.846 1.00 88.25 71 PHE A C 1
ATOM 582 O O . PHE A 1 71 ? 2.370 10.511 -3.886 1.00 88.25 71 PHE A O 1
ATOM 589 N N . LEU A 1 72 ? 2.849 9.716 -5.932 1.00 88.44 72 LEU A N 1
ATOM 590 C CA . LEU A 1 72 ? 4.156 10.361 -6.027 1.00 88.44 72 LEU A CA 1
ATOM 591 C C . LEU A 1 72 ? 4.067 11.876 -6.265 1.00 88.44 72 LEU A C 1
ATOM 593 O O . LEU A 1 72 ? 5.025 12.576 -5.966 1.00 88.44 72 LEU A O 1
ATOM 597 N N . LYS A 1 73 ? 2.920 12.391 -6.733 1.00 84.75 73 LYS A N 1
ATOM 598 C CA . LYS A 1 73 ? 2.674 13.815 -7.033 1.00 84.75 73 LYS A CA 1
ATOM 599 C C . LYS A 1 73 ? 3.658 14.432 -8.044 1.00 84.75 73 LYS A C 1
ATOM 601 O O . LYS A 1 73 ? 3.849 15.645 -8.044 1.00 84.75 73 LYS A O 1
ATOM 606 N N . TYR A 1 74 ? 4.254 13.627 -8.924 1.00 77.06 74 TYR A N 1
ATOM 607 C CA . TYR A 1 74 ? 5.069 14.125 -10.037 1.00 77.06 74 TYR A CA 1
ATOM 608 C C . TYR A 1 74 ? 4.228 14.272 -11.306 1.00 77.06 74 TYR A C 1
ATOM 610 O O . TYR A 1 74 ? 3.333 13.470 -11.566 1.00 77.06 74 TYR A O 1
ATOM 618 N N . SER A 1 75 ? 4.545 15.290 -12.107 1.00 71.50 75 SER A N 1
ATOM 619 C CA . SER A 1 75 ? 3.928 15.530 -13.417 1.00 71.50 75 SER A CA 1
ATOM 620 C C . SER A 1 75 ? 4.390 14.540 -14.485 1.00 71.50 75 SER A C 1
ATOM 622 O O . SER A 1 75 ? 3.670 14.297 -15.449 1.00 71.50 75 SER A O 1
ATOM 624 N N . GLU A 1 76 ? 5.590 13.979 -14.330 1.00 81.62 76 GLU A N 1
ATOM 625 C CA . GLU A 1 76 ? 6.173 13.058 -15.300 1.00 81.62 76 GLU A CA 1
ATOM 626 C C . GLU A 1 76 ? 5.840 11.602 -14.965 1.00 81.62 76 GLU A C 1
ATOM 628 O O . GLU A 1 76 ? 5.940 11.209 -13.796 1.00 81.62 76 GLU A O 1
ATOM 633 N N . PRO A 1 77 ? 5.507 10.776 -15.971 1.00 81.19 77 PRO A N 1
ATOM 634 C CA . PRO A 1 77 ? 5.245 9.363 -15.757 1.00 81.19 77 PRO A CA 1
ATOM 635 C C . PRO A 1 77 ? 6.490 8.646 -15.227 1.00 81.19 77 PRO A C 1
ATOM 637 O O . PRO A 1 77 ? 7.630 9.013 -15.517 1.00 81.19 77 PRO A O 1
ATOM 640 N N . VAL A 1 78 ? 6.253 7.598 -14.446 1.00 85.06 78 VAL A N 1
ATOM 641 C CA . VAL A 1 78 ? 7.289 6.665 -14.000 1.00 85.06 78 VAL A CA 1
ATOM 642 C C . VAL A 1 78 ? 7.806 5.879 -15.205 1.00 85.06 78 VAL A C 1
ATOM 644 O O . VAL A 1 78 ? 7.021 5.271 -15.932 1.00 85.06 78 VAL A O 1
ATOM 647 N N . THR A 1 79 ? 9.122 5.885 -15.411 1.00 86.25 79 THR A N 1
ATOM 648 C CA . THR A 1 79 ? 9.749 5.313 -16.620 1.00 86.25 79 THR A CA 1
ATOM 649 C C . THR A 1 79 ? 10.360 3.927 -16.409 1.00 86.25 79 THR A C 1
ATOM 651 O O . THR A 1 79 ? 10.442 3.140 -17.350 1.00 86.25 79 THR A O 1
ATOM 654 N N . SER A 1 80 ? 10.767 3.600 -15.181 1.00 89.44 80 SER A N 1
ATOM 655 C CA . SER A 1 80 ? 11.401 2.326 -14.825 1.00 89.44 80 SER A CA 1
ATOM 656 C C . SER A 1 80 ? 11.139 1.955 -13.362 1.00 89.44 80 SER A C 1
ATOM 658 O O . SER A 1 80 ? 10.596 2.755 -12.596 1.00 89.44 80 SER A O 1
ATOM 660 N N . LEU A 1 81 ? 11.507 0.730 -12.969 1.00 88.06 81 LEU A N 1
ATOM 661 C CA . LEU A 1 81 ? 11.389 0.269 -11.580 1.00 88.06 81 LEU A CA 1
ATOM 662 C C . LEU A 1 81 ? 12.330 1.064 -10.670 1.00 88.06 81 LEU A C 1
ATOM 664 O O . LEU A 1 81 ? 11.922 1.505 -9.602 1.00 88.06 81 LEU A O 1
ATOM 668 N N . ASP A 1 82 ? 13.552 1.327 -11.126 1.00 90.31 82 ASP A N 1
ATOM 669 C CA . ASP A 1 82 ? 14.517 2.137 -10.380 1.00 90.31 82 ASP A CA 1
ATOM 670 C C . ASP A 1 82 ? 14.029 3.579 -10.195 1.00 90.31 82 ASP A C 1
ATOM 672 O O . ASP A 1 82 ? 14.154 4.143 -9.108 1.00 90.31 82 ASP A O 1
ATOM 676 N N . ASP A 1 83 ? 13.422 4.171 -11.230 1.00 90.19 83 ASP A N 1
ATOM 677 C CA . ASP A 1 83 ? 12.805 5.499 -11.153 1.00 90.19 83 ASP A CA 1
ATOM 678 C C . ASP A 1 83 ? 11.641 5.506 -10.149 1.00 90.19 83 ASP A C 1
ATOM 680 O O . ASP A 1 83 ? 11.557 6.389 -9.293 1.00 90.19 83 ASP A O 1
ATOM 684 N N . PHE A 1 84 ? 10.790 4.476 -10.179 1.00 90.62 84 PHE A N 1
ATOM 685 C CA . PHE A 1 84 ? 9.701 4.302 -9.218 1.00 90.62 84 PHE A CA 1
ATOM 686 C C . PHE A 1 84 ? 10.205 4.227 -7.770 1.00 90.62 84 PHE A C 1
ATOM 688 O O . PHE A 1 84 ? 9.768 5.007 -6.920 1.00 90.62 84 PHE A O 1
ATOM 695 N N . LEU A 1 85 ? 11.143 3.318 -7.500 1.00 92.75 85 LEU A N 1
ATOM 696 C CA . LEU A 1 85 ? 11.721 3.100 -6.175 1.00 92.75 85 LEU A CA 1
ATOM 697 C C . LEU A 1 85 ? 12.426 4.358 -5.665 1.00 92.75 85 LEU A C 1
ATOM 699 O O . LEU A 1 85 ? 12.225 4.764 -4.520 1.00 92.75 85 LEU A O 1
ATOM 703 N N . ARG A 1 86 ? 13.181 5.037 -6.534 1.00 93.25 86 ARG A N 1
ATOM 704 C CA . ARG A 1 86 ? 13.850 6.297 -6.203 1.00 93.25 86 ARG A CA 1
ATOM 705 C C . ARG A 1 86 ? 12.850 7.383 -5.821 1.00 93.25 86 ARG A C 1
ATOM 707 O O . ARG A 1 86 ? 13.052 8.052 -4.812 1.00 93.25 86 ARG A O 1
ATOM 714 N N . ARG A 1 87 ? 11.778 7.575 -6.593 1.00 93.12 87 ARG A N 1
ATOM 715 C CA . ARG A 1 87 ? 10.744 8.578 -6.280 1.00 93.12 87 ARG A CA 1
ATOM 716 C C . ARG A 1 87 ? 10.005 8.243 -4.984 1.00 93.12 87 ARG A C 1
ATOM 718 O O . ARG A 1 87 ? 9.748 9.143 -4.189 1.00 93.12 87 ARG A O 1
ATOM 725 N N . ALA A 1 88 ? 9.701 6.967 -4.745 1.00 93.25 88 ALA A N 1
ATOM 726 C CA . ALA A 1 88 ? 9.102 6.513 -3.491 1.00 93.25 88 ALA A CA 1
ATOM 727 C C . ALA A 1 88 ? 10.022 6.782 -2.286 1.00 93.25 88 ALA A C 1
ATOM 729 O O . ALA A 1 88 ? 9.553 7.280 -1.264 1.00 93.25 88 ALA A O 1
ATOM 730 N N . LEU A 1 89 ? 11.330 6.532 -2.426 1.00 94.62 89 LEU A N 1
ATOM 731 C CA . LEU A 1 89 ? 12.333 6.856 -1.411 1.00 94.62 89 LEU A CA 1
ATOM 732 C C . LEU A 1 89 ? 12.402 8.360 -1.133 1.00 94.62 89 LEU A C 1
ATOM 734 O O . LEU A 1 89 ? 12.338 8.758 0.025 1.00 94.62 89 LEU A O 1
ATOM 738 N N . MET A 1 90 ? 12.485 9.195 -2.173 1.00 92.81 90 MET A N 1
ATOM 739 C CA . MET A 1 90 ? 12.518 10.655 -2.005 1.00 92.81 90 MET A CA 1
ATOM 740 C C . MET A 1 90 ? 11.278 11.156 -1.264 1.00 92.81 90 MET A C 1
ATOM 742 O O . MET A 1 90 ? 11.398 11.924 -0.316 1.00 92.81 90 MET A O 1
ATOM 746 N N . LYS A 1 91 ? 10.102 10.632 -1.616 1.00 91.94 91 LYS A N 1
ATOM 747 C CA . LYS A 1 91 ? 8.851 10.944 -0.925 1.00 91.94 91 LYS A CA 1
ATOM 748 C C . LYS A 1 91 ? 8.861 10.547 0.559 1.00 91.94 91 LYS A C 1
ATOM 750 O O . LYS A 1 91 ? 8.296 11.264 1.375 1.00 91.94 91 LYS A O 1
ATOM 755 N N . SER A 1 92 ? 9.468 9.414 0.917 1.00 93.62 92 SER A N 1
ATOM 756 C CA . SER A 1 92 ? 9.621 9.002 2.324 1.00 93.62 92 SER A CA 1
ATOM 757 C C . SER A 1 92 ? 10.536 9.951 3.091 1.00 93.62 92 SER A C 1
ATOM 759 O O . SER A 1 92 ? 10.234 10.315 4.220 1.00 93.62 92 SER A O 1
ATOM 761 N N . LEU A 1 93 ? 11.624 10.404 2.459 1.00 93.06 93 LEU A N 1
ATOM 762 C CA . LEU A 1 93 ? 12.579 11.342 3.059 1.00 93.06 93 LEU A CA 1
ATOM 763 C C . LEU A 1 93 ? 11.987 12.740 3.293 1.00 93.06 93 LEU A C 1
ATOM 765 O O . LEU A 1 93 ? 12.454 13.455 4.174 1.00 93.06 93 LEU A O 1
ATOM 769 N N . GLU A 1 94 ? 10.959 13.128 2.537 1.00 91.69 94 GLU A N 1
ATOM 770 C CA . GLU A 1 94 ? 10.186 14.353 2.787 1.00 91.69 94 GLU A CA 1
ATOM 771 C C . GLU A 1 94 ? 9.325 14.262 4.061 1.00 91.69 94 GLU A C 1
ATOM 773 O O . GLU A 1 94 ? 8.833 15.281 4.548 1.00 91.69 94 GLU A O 1
ATOM 778 N N . SER A 1 95 ? 9.117 13.061 4.611 1.00 89.75 95 SER A N 1
ATOM 779 C CA . SER A 1 95 ? 8.294 12.866 5.799 1.00 89.75 95 SER A CA 1
ATOM 780 C C . SER A 1 95 ? 9.095 13.090 7.081 1.00 89.75 95 SER A C 1
ATOM 782 O O . SER A 1 95 ? 9.846 12.223 7.521 1.00 89.75 95 SER A O 1
ATOM 784 N N . GLU A 1 96 ? 8.871 14.223 7.749 1.00 86.81 96 GLU A N 1
ATOM 785 C CA . GLU A 1 96 ? 9.593 14.608 8.979 1.00 86.81 96 GLU A CA 1
ATOM 786 C C . GLU A 1 96 ? 9.494 13.580 10.122 1.00 86.81 96 GLU A C 1
ATOM 788 O O . GLU A 1 96 ? 10.362 13.503 10.987 1.00 86.81 96 GLU A O 1
ATOM 793 N N . ASN A 1 97 ? 8.431 12.780 10.135 1.00 89.81 97 ASN A N 1
ATOM 794 C CA . ASN A 1 97 ? 8.125 11.794 11.170 1.00 89.81 97 ASN A CA 1
ATOM 795 C C . ASN A 1 97 ? 8.433 10.341 10.759 1.00 89.81 97 ASN A C 1
ATOM 797 O O . ASN A 1 97 ? 8.024 9.419 11.465 1.00 89.81 97 ASN A O 1
ATOM 801 N N . GLY A 1 98 ? 9.101 10.126 9.618 1.00 88.00 98 GLY A N 1
ATOM 802 C CA . GLY A 1 98 ? 9.444 8.789 9.118 1.00 88.00 98 GLY A CA 1
ATOM 803 C C . GLY A 1 98 ? 8.243 7.960 8.651 1.00 88.00 98 GLY A C 1
ATOM 804 O O . GLY A 1 98 ? 8.342 6.738 8.525 1.00 88.00 98 GLY A O 1
ATOM 805 N N . HIS A 1 99 ? 7.083 8.585 8.410 1.00 88.31 99 HIS A N 1
ATOM 806 C CA . HIS A 1 99 ? 6.005 7.893 7.705 1.00 88.31 99 HIS A CA 1
ATOM 807 C C . HIS A 1 99 ? 6.506 7.460 6.326 1.00 88.31 99 HIS A C 1
ATOM 809 O O . HIS A 1 99 ? 7.183 8.225 5.644 1.00 88.31 99 HIS A O 1
ATOM 815 N N . LEU A 1 100 ? 6.094 6.265 5.898 1.00 93.62 100 LEU A N 1
ATOM 816 C CA . LEU A 1 100 ? 6.542 5.588 4.678 1.00 93.62 100 LEU A CA 1
ATOM 817 C C . LEU A 1 100 ? 7.919 4.909 4.769 1.00 93.62 100 LEU A C 1
ATOM 819 O O . LEU A 1 100 ? 8.300 4.215 3.824 1.00 93.62 100 LEU A O 1
ATOM 823 N N . ASP A 1 101 ? 8.637 5.010 5.889 1.00 95.12 101 ASP A N 1
ATOM 824 C CA . ASP A 1 101 ? 9.954 4.380 6.015 1.00 95.12 101 ASP A CA 1
ATOM 825 C C . ASP A 1 101 ? 9.889 2.852 5.903 1.00 95.12 101 ASP A C 1
ATOM 827 O O . ASP A 1 101 ? 10.755 2.230 5.280 1.00 95.12 101 ASP A O 1
ATOM 831 N N . LEU A 1 102 ? 8.884 2.210 6.514 1.00 96.44 102 LEU A N 1
ATOM 832 C CA . LEU A 1 102 ? 8.709 0.763 6.367 1.00 96.44 102 LEU A CA 1
ATOM 833 C C . LEU A 1 102 ? 8.167 0.449 4.976 1.00 96.44 102 LEU A C 1
ATOM 835 O O . LEU A 1 102 ? 8.636 -0.504 4.359 1.00 96.44 102 LEU A O 1
ATOM 839 N N . PHE A 1 103 ? 7.255 1.271 4.458 1.00 96.06 103 PHE A N 1
ATOM 840 C CA . PHE A 1 103 ? 6.708 1.144 3.108 1.00 96.06 103 PHE A CA 1
ATOM 841 C C . PHE A 1 103 ? 7.826 1.070 2.068 1.00 96.06 103 PHE A C 1
ATOM 843 O O . PHE A 1 103 ? 7.848 0.125 1.284 1.00 96.06 103 PHE A O 1
ATOM 850 N N . VAL A 1 104 ? 8.790 1.995 2.083 1.00 96.50 104 VAL A N 1
ATOM 851 C CA . VAL A 1 104 ? 9.893 1.996 1.111 1.00 96.50 104 VAL A CA 1
ATOM 852 C C . VAL A 1 104 ? 10.812 0.794 1.309 1.00 96.50 104 VAL A C 1
ATOM 854 O O . VAL A 1 104 ? 11.204 0.168 0.324 1.00 96.50 104 VAL A O 1
ATOM 857 N N . ARG A 1 105 ? 11.118 0.404 2.555 1.00 95.81 105 ARG A N 1
ATOM 858 C CA . ARG A 1 105 ? 11.911 -0.813 2.818 1.00 95.81 105 ARG A CA 1
ATOM 859 C C . ARG A 1 105 ? 11.227 -2.061 2.264 1.00 95.81 105 ARG A C 1
ATOM 861 O O . ARG A 1 105 ? 11.882 -2.874 1.614 1.00 95.81 105 ARG A O 1
ATOM 868 N N . PHE A 1 106 ? 9.920 -2.200 2.479 1.00 95.69 106 PHE A N 1
ATOM 869 C CA . PHE A 1 106 ? 9.145 -3.301 1.919 1.00 95.69 106 PHE A CA 1
ATOM 870 C C . PHE A 1 106 ? 9.096 -3.228 0.398 1.00 95.69 106 PHE A C 1
ATOM 872 O O . PHE A 1 106 ? 9.339 -4.239 -0.247 1.00 95.69 106 PHE A O 1
ATOM 879 N N . LEU A 1 107 ? 8.864 -2.051 -0.182 1.00 93.94 107 LEU A N 1
ATOM 880 C CA . LEU A 1 107 ? 8.804 -1.856 -1.629 1.00 93.94 107 LEU A CA 1
ATOM 881 C C . LEU A 1 107 ? 10.110 -2.278 -2.318 1.00 93.94 107 LEU A C 1
ATOM 883 O O . LEU A 1 107 ? 10.077 -3.031 -3.289 1.00 93.94 107 LEU A O 1
ATOM 887 N N . HIS A 1 108 ? 11.257 -1.874 -1.764 1.00 93.88 108 HIS A N 1
ATOM 888 C CA . HIS A 1 108 ? 12.570 -2.334 -2.218 1.00 93.88 108 HIS A CA 1
ATOM 889 C C . HIS A 1 108 ? 12.750 -3.847 -2.032 1.00 93.88 108 HIS A C 1
ATOM 891 O O . HIS A 1 108 ? 13.267 -4.530 -2.917 1.00 93.88 108 HIS A O 1
ATOM 897 N N . GLY A 1 109 ? 12.300 -4.396 -0.903 1.00 92.88 109 GLY A N 1
ATOM 898 C CA . GLY A 1 1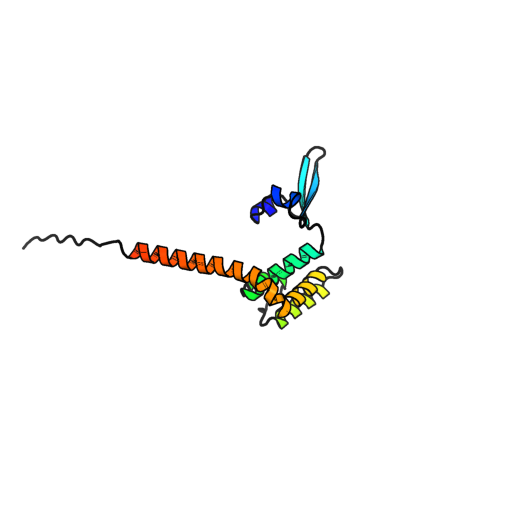09 ? 12.308 -5.839 -0.673 1.00 92.88 109 GLY A CA 1
ATOM 899 C C . GLY A 1 109 ? 11.503 -6.600 -1.729 1.00 92.88 109 GLY A C 1
ATOM 900 O O . GLY A 1 109 ? 11.986 -7.598 -2.256 1.00 92.88 109 GLY A O 1
ATOM 901 N N . LEU A 1 110 ? 10.313 -6.113 -2.084 1.00 90.06 110 LEU A N 1
ATOM 902 C CA . LEU A 1 110 ? 9.434 -6.703 -3.099 1.00 90.06 110 LEU A CA 1
ATOM 903 C C . LEU A 1 110 ? 10.045 -6.658 -4.503 1.00 90.06 110 LEU A C 1
ATOM 905 O O . LEU A 1 110 ? 9.813 -7.566 -5.295 1.00 90.06 110 LEU A O 1
ATOM 909 N N . SER A 1 111 ? 10.857 -5.643 -4.810 1.00 87.94 111 SER A N 1
ATOM 910 C CA . SER A 1 111 ? 11.554 -5.553 -6.097 1.00 87.94 111 SER A CA 1
ATOM 911 C C . SER A 1 111 ? 12.698 -6.557 -6.279 1.00 87.94 111 SER A C 1
ATOM 913 O O . SER A 1 111 ? 13.163 -6.720 -7.404 1.00 87.94 111 SER A O 1
ATOM 915 N N . LEU A 1 112 ? 13.139 -7.256 -5.228 1.00 86.38 112 LEU A N 1
ATOM 916 C CA . LEU A 1 112 ? 14.169 -8.291 -5.350 1.00 86.38 112 LEU A CA 1
ATOM 917 C C . LEU A 1 112 ? 13.598 -9.559 -5.991 1.00 86.38 112 LEU A C 1
ATOM 919 O O . LEU A 1 112 ? 12.585 -10.084 -5.533 1.00 86.38 112 LEU A O 1
ATOM 923 N N . GLU A 1 113 ? 14.297 -10.109 -6.984 1.00 80.44 113 GLU A N 1
ATOM 924 C CA . GLU A 1 113 ? 13.884 -11.314 -7.726 1.00 80.44 113 GLU A CA 1
ATOM 925 C C . GLU A 1 113 ? 13.533 -12.498 -6.803 1.00 80.44 113 GLU A C 1
ATOM 927 O O . GLU A 1 113 ? 12.517 -13.172 -6.988 1.00 80.44 113 GLU A O 1
ATOM 932 N N . SER A 1 114 ? 14.316 -12.706 -5.738 1.00 78.81 114 SER A N 1
ATOM 933 C CA . SER A 1 114 ? 14.073 -13.764 -4.747 1.00 78.81 114 SER A CA 1
ATOM 934 C C . SER A 1 114 ? 12.706 -13.651 -4.067 1.00 78.81 114 SER A C 1
ATOM 936 O O . SER A 1 114 ? 12.089 -14.666 -3.750 1.00 78.81 114 SER A O 1
ATOM 938 N N . ASN A 1 115 ? 12.228 -12.423 -3.861 1.00 78.25 115 ASN A N 1
ATOM 939 C CA . ASN A 1 115 ? 10.951 -12.137 -3.216 1.00 78.25 115 ASN A CA 1
ATOM 940 C C . ASN A 1 115 ? 9.812 -12.061 -4.239 1.00 78.25 115 ASN A C 1
ATOM 942 O O . ASN A 1 115 ? 8.688 -12.453 -3.927 1.00 78.25 115 ASN A O 1
ATOM 946 N N . GLN A 1 116 ? 10.104 -11.653 -5.477 1.00 73.62 116 GLN A N 1
ATOM 947 C CA . GLN A 1 116 ? 9.143 -11.699 -6.579 1.00 73.62 116 GLN A CA 1
ATOM 948 C C . GLN A 1 116 ? 8.685 -13.123 -6.868 1.00 73.62 116 GLN A C 1
ATOM 950 O O . GLN A 1 116 ? 7.504 -13.326 -7.098 1.00 73.62 116 GLN A O 1
ATOM 955 N N . ARG A 1 117 ? 9.559 -14.132 -6.777 1.00 71.44 117 ARG A N 1
ATOM 956 C CA . ARG A 1 117 ? 9.144 -15.535 -6.948 1.00 71.44 117 ARG A CA 1
ATOM 957 C C . ARG A 1 117 ? 8.103 -15.981 -5.914 1.00 71.44 117 ARG A C 1
ATOM 959 O O . ARG A 1 117 ? 7.229 -16.782 -6.231 1.00 71.44 117 ARG A O 1
ATOM 966 N N . ILE A 1 118 ? 8.205 -15.479 -4.684 1.00 69.75 118 ILE A N 1
ATOM 967 C CA . ILE A 1 118 ? 7.289 -15.816 -3.585 1.00 69.75 118 ILE A CA 1
ATOM 968 C C . ILE A 1 118 ? 5.948 -15.101 -3.779 1.00 69.75 118 ILE A C 1
ATOM 970 O O . ILE A 1 118 ? 4.896 -15.712 -3.612 1.00 69.75 118 ILE A O 1
ATOM 974 N N . LEU A 1 119 ? 5.981 -13.824 -4.171 1.00 66.69 119 LEU A N 1
ATOM 975 C CA . LEU A 1 119 ? 4.770 -13.057 -4.462 1.00 66.69 119 LEU A CA 1
ATOM 976 C C . LEU A 1 119 ? 4.168 -13.343 -5.839 1.00 66.69 119 LEU A C 1
ATOM 978 O O . LEU A 1 119 ? 2.994 -13.052 -6.023 1.00 66.69 119 LEU A O 1
ATOM 982 N N . GLY A 1 120 ? 4.909 -13.934 -6.775 1.00 63.19 120 GLY A N 1
ATOM 983 C CA . GLY A 1 120 ? 4.428 -14.299 -8.108 1.00 63.19 120 GLY A CA 1
ATOM 984 C C . GLY A 1 120 ? 3.204 -15.199 -8.018 1.00 63.19 120 GLY A C 1
ATOM 985 O O . GLY A 1 120 ? 2.182 -14.893 -8.601 1.00 63.19 120 GLY A O 1
ATOM 986 N N . GLY A 1 121 ? 3.198 -16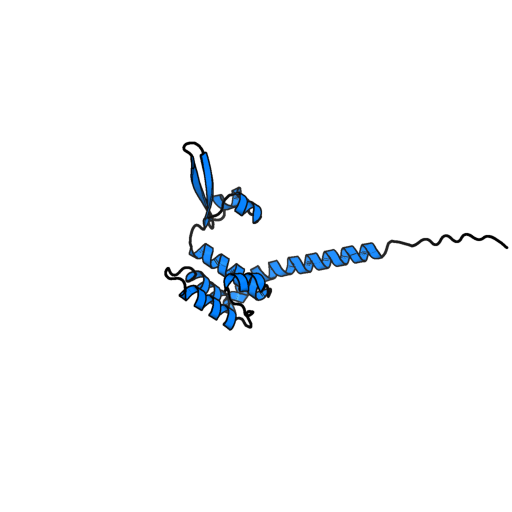.194 -7.125 1.00 66.62 121 GLY A N 1
ATOM 987 C CA . GLY A 1 121 ? 1.995 -17.003 -6.886 1.00 66.62 121 GLY A CA 1
ATOM 988 C C . GLY A 1 121 ? 0.772 -16.211 -6.384 1.00 66.62 121 GLY A C 1
ATOM 989 O O . GLY A 1 121 ? -0.357 -16.592 -6.677 1.00 66.62 121 GLY A O 1
ATOM 990 N N . LEU A 1 122 ? 0.980 -15.106 -5.659 1.00 64.81 122 LEU A N 1
ATOM 991 C CA . LEU A 1 122 ? -0.083 -14.234 -5.139 1.00 64.81 122 LEU A CA 1
ATOM 992 C C . LEU A 1 122 ? -0.557 -13.210 -6.187 1.00 64.81 122 LEU A C 1
ATOM 994 O O . LEU A 1 122 ? -1.745 -12.904 -6.266 1.00 64.81 122 LEU A O 1
ATOM 998 N N . LEU A 1 123 ? 0.367 -12.669 -6.982 1.00 63.38 123 LEU A N 1
ATOM 999 C CA . LEU A 1 123 ? 0.093 -11.647 -7.993 1.00 63.38 123 LEU A CA 1
ATOM 1000 C C . LEU A 1 123 ? -0.405 -12.270 -9.313 1.00 63.38 123 LEU A C 1
ATOM 1002 O O . LEU A 1 123 ? -1.360 -11.750 -9.887 1.00 63.38 123 LEU A O 1
ATOM 1006 N N . ASP A 1 124 ? 0.127 -13.426 -9.724 1.00 61.03 124 ASP A N 1
ATOM 1007 C CA . ASP A 1 124 ? -0.281 -14.181 -10.924 1.00 61.03 124 ASP A CA 1
ATOM 1008 C C . ASP A 1 124 ? -1.686 -14.798 -10.768 1.00 61.03 124 ASP A C 1
ATOM 1010 O O . ASP A 1 124 ? -2.439 -14.933 -11.737 1.00 61.03 124 ASP A O 1
ATOM 1014 N N . GLN A 1 125 ? -2.097 -15.160 -9.541 1.00 50.44 125 GLN A N 1
ATOM 1015 C CA . GLN A 1 125 ? -3.477 -15.601 -9.274 1.00 50.44 125 GLN A CA 1
ATOM 1016 C C . GLN A 1 125 ? -4.504 -14.496 -9.550 1.00 50.44 125 GLN A C 1
ATOM 1018 O O . GLN A 1 125 ? -5.631 -14.781 -9.957 1.00 50.44 125 GLN A O 1
ATOM 1023 N N . MET A 1 126 ? -4.111 -13.236 -9.373 1.00 49.69 126 MET A N 1
ATOM 1024 C CA . MET A 1 126 ? -4.963 -12.082 -9.638 1.00 49.69 126 MET A CA 1
ATOM 1025 C C . MET A 1 126 ? -4.998 -11.718 -11.138 1.00 49.69 126 MET A C 1
ATOM 1027 O O . MET A 1 126 ? -6.014 -11.206 -11.608 1.00 49.69 126 MET A O 1
ATOM 1031 N N . GLU A 1 127 ? -3.944 -12.033 -11.907 1.00 52.59 127 GLU A N 1
ATOM 1032 C CA . GLU A 1 127 ? -3.901 -11.887 -13.377 1.00 52.59 127 GLU A CA 1
ATOM 1033 C C . GLU A 1 127 ? -4.797 -12.903 -14.097 1.00 52.59 127 GLU A C 1
ATOM 1035 O O . GLU A 1 127 ? -5.605 -12.527 -14.956 1.00 52.59 127 GLU A O 1
ATOM 1040 N N . ASN A 1 128 ? -4.730 -14.176 -13.693 1.00 51.12 128 ASN A N 1
ATOM 1041 C CA . ASN A 1 128 ? -5.495 -15.249 -14.332 1.00 51.12 128 ASN A CA 1
ATOM 1042 C C . ASN A 1 128 ? -7.005 -15.004 -14.302 1.00 51.12 128 ASN A C 1
ATOM 1044 O O . ASN A 1 128 ? -7.712 -15.401 -15.227 1.00 51.12 128 ASN A O 1
ATOM 1048 N N . HIS A 1 129 ? -7.524 -14.337 -13.272 1.00 54.47 129 HIS A N 1
ATOM 1049 C CA . HIS A 1 129 ? -8.962 -14.141 -13.146 1.00 54.47 129 HIS A CA 1
ATOM 1050 C C . HIS A 1 129 ? -9.512 -13.178 -14.209 1.00 54.47 129 HIS A C 1
ATOM 1052 O O . HIS A 1 129 ? -10.606 -13.401 -14.725 1.00 54.47 129 HIS A O 1
ATOM 1058 N N . GLN A 1 130 ? -8.761 -12.137 -14.581 1.00 52.34 130 GLN A N 1
ATOM 1059 C CA . GLN A 1 130 ? -9.225 -11.134 -15.542 1.00 52.34 130 GLN A CA 1
ATOM 1060 C C . GLN A 1 130 ? -9.091 -11.628 -16.991 1.00 52.34 130 GLN A C 1
ATOM 1062 O O . GLN A 1 130 ? -10.026 -11.458 -17.774 1.00 52.34 130 GLN A O 1
ATOM 1067 N N . GLU A 1 131 ? -7.998 -12.318 -17.334 1.00 61.12 131 GLU A N 1
ATOM 1068 C CA . GLU A 1 131 ? -7.850 -12.968 -18.646 1.00 61.12 131 GLU A CA 1
ATOM 1069 C C . GLU A 1 131 ? -8.849 -14.115 -18.836 1.00 61.12 131 GLU A C 1
ATOM 1071 O O . GLU A 1 131 ? -9.460 -14.235 -19.900 1.00 61.12 131 GLU A O 1
ATOM 1076 N N . THR A 1 132 ? -9.093 -14.913 -17.792 1.00 61.81 132 THR A N 1
ATOM 1077 C CA . THR A 1 132 ? -10.091 -15.993 -17.832 1.00 61.81 132 THR A CA 1
ATOM 1078 C C . THR A 1 132 ? -11.504 -15.434 -17.983 1.00 61.81 132 THR A C 1
ATOM 1080 O O . THR A 1 132 ? -12.257 -15.931 -18.816 1.00 61.81 132 THR A O 1
ATOM 1083 N N . ILE A 1 133 ? -11.861 -14.364 -17.261 1.00 67.44 133 ILE A N 1
ATOM 1084 C CA . ILE A 1 133 ? -13.160 -13.689 -17.428 1.00 67.44 133 ILE A CA 1
ATOM 1085 C C . ILE A 1 133 ? -13.315 -13.146 -18.854 1.00 67.44 133 ILE A C 1
ATOM 1087 O O . ILE A 1 133 ? -14.363 -13.343 -19.468 1.00 67.44 133 ILE A O 1
ATOM 1091 N N . GLN A 1 134 ? -12.285 -12.498 -19.408 1.00 68.00 134 GLN A N 1
ATOM 1092 C CA . GLN A 1 134 ? -12.342 -11.945 -20.764 1.00 68.00 134 GLN A CA 1
ATOM 1093 C C . GLN A 1 134 ? -12.482 -13.050 -21.821 1.00 68.00 134 GLN A C 1
ATOM 1095 O O . GLN A 1 134 ? -13.256 -12.911 -22.766 1.00 68.00 134 GLN A O 1
ATOM 1100 N N . LYS A 1 135 ? -11.778 -14.172 -21.636 1.00 76.56 135 LYS A N 1
ATOM 1101 C CA . LYS A 1 135 ? -11.858 -15.349 -22.506 1.00 76.56 135 LYS A CA 1
ATOM 1102 C C . LYS A 1 135 ? -13.238 -16.005 -22.446 1.00 76.56 135 LYS A C 1
ATOM 1104 O O . LYS A 1 135 ? -13.811 -16.303 -23.487 1.00 76.56 135 LYS A O 1
ATOM 1109 N N . VAL A 1 136 ? -13.810 -16.151 -21.250 1.00 75.81 136 VAL A N 1
ATOM 1110 C CA . VAL A 1 136 ? -15.182 -16.653 -21.065 1.00 75.81 136 VAL A CA 1
ATOM 1111 C C . VAL A 1 136 ? -16.203 -15.712 -21.713 1.00 75.81 136 VAL A C 1
ATOM 1113 O O . VAL A 1 136 ? -17.088 -16.177 -22.424 1.00 75.81 136 VAL A O 1
ATOM 1116 N N . LEU A 1 137 ? -16.062 -14.393 -21.549 1.00 76.81 137 LEU A N 1
ATOM 1117 C CA . LEU A 1 137 ? -16.937 -13.403 -22.189 1.00 76.81 137 LEU A CA 1
ATOM 1118 C C . LEU A 1 137 ? -16.853 -13.425 -23.720 1.00 76.81 137 LEU A C 1
ATOM 1120 O O . LEU A 1 137 ? -17.876 -13.249 -24.378 1.00 76.81 137 LEU A O 1
ATOM 1124 N N . ASN A 1 138 ? -15.662 -13.622 -24.287 1.00 80.81 138 ASN A N 1
ATOM 1125 C CA . ASN A 1 138 ? -15.485 -13.722 -25.735 1.00 80.81 138 ASN A CA 1
ATOM 1126 C C . ASN A 1 138 ? -16.119 -15.008 -26.279 1.00 80.81 138 ASN A C 1
ATOM 1128 O O . ASN A 1 138 ? -16.906 -14.929 -27.216 1.00 80.81 138 ASN A O 1
ATOM 1132 N N . ASN A 1 139 ? -15.896 -16.149 -25.620 1.00 82.00 139 ASN A N 1
ATOM 1133 C CA . ASN A 1 139 ? -16.526 -17.419 -25.995 1.00 82.00 139 ASN A CA 1
ATOM 1134 C C . ASN A 1 139 ? -18.065 -17.327 -25.952 1.00 82.00 139 ASN A C 1
ATOM 1136 O O . ASN A 1 139 ? -18.746 -17.778 -26.866 1.00 82.00 139 ASN A O 1
ATOM 1140 N N . LEU A 1 140 ? -18.628 -16.683 -24.922 1.00 82.69 140 LEU A N 1
ATOM 1141 C CA . LEU A 1 140 ? -20.078 -16.471 -24.803 1.00 82.69 140 LEU A CA 1
ATOM 1142 C C . LEU A 1 140 ? -20.641 -15.512 -25.865 1.00 82.69 140 LEU A C 1
ATOM 1144 O O . LEU A 1 140 ? -21.830 -15.569 -26.174 1.00 82.69 140 LEU A O 1
ATOM 1148 N N . LYS A 1 141 ? -19.828 -14.599 -26.407 1.00 75.38 141 LYS A N 1
ATOM 1149 C CA . LYS A 1 141 ? -20.239 -13.716 -27.508 1.00 75.38 141 LYS A CA 1
ATOM 1150 C C . LYS A 1 141 ? -20.213 -14.435 -28.852 1.00 75.38 141 LYS A C 1
ATOM 1152 O O . LYS A 1 141 ? -21.133 -14.227 -29.634 1.00 75.38 141 LYS A O 1
ATOM 1157 N N . GLU A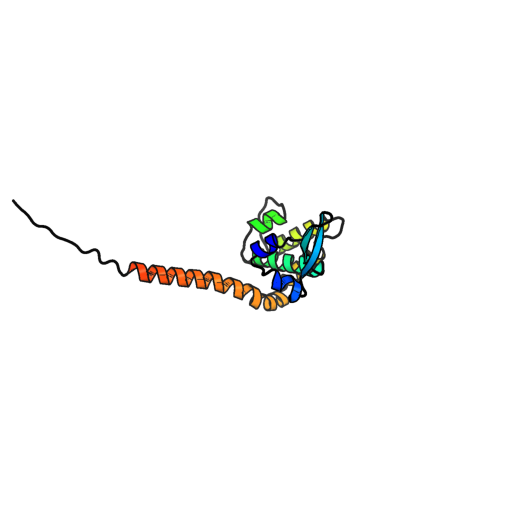 1 142 ? -19.205 -15.271 -29.087 1.00 73.75 142 GLU A N 1
ATOM 1158 C CA . GLU A 1 142 ? -19.075 -16.077 -30.308 1.00 73.75 142 GLU A CA 1
ATOM 1159 C C . GLU A 1 142 ? -20.223 -17.092 -30.437 1.00 73.75 142 GLU A C 1
ATOM 1161 O O . GLU A 1 142 ? -20.838 -17.191 -31.495 1.00 73.75 142 GLU A O 1
ATOM 1166 N N . GLU A 1 143 ? -20.640 -17.744 -29.346 1.00 66.06 143 GLU A N 1
ATOM 1167 C CA . GLU A 1 143 ? -21.793 -18.663 -29.404 1.00 66.06 143 GLU A CA 1
ATOM 1168 C C . GLU A 1 143 ? -23.148 -17.964 -29.640 1.00 66.06 143 GLU A C 1
ATOM 1170 O O . GLU A 1 143 ? -24.094 -18.579 -30.139 1.00 66.06 143 GLU A O 1
ATOM 1175 N N . ASN A 1 144 ? -23.257 -16.670 -29.322 1.00 58.91 144 ASN A N 1
ATOM 1176 C CA . ASN A 1 144 ? -24.475 -15.888 -29.554 1.00 58.91 144 ASN A CA 1
ATOM 1177 C C . ASN A 1 144 ? -24.538 -15.253 -30.956 1.00 58.91 144 ASN A C 1
ATOM 1179 O O . ASN A 1 144 ? -25.615 -14.815 -31.363 1.00 58.91 144 ASN A O 1
ATOM 1183 N N . SER A 1 145 ? -23.428 -15.192 -31.704 1.00 58.81 145 SER A N 1
ATOM 1184 C CA . SER A 1 145 ? -23.423 -14.679 -33.083 1.00 58.81 145 SER A CA 1
ATOM 1185 C C . SER A 1 145 ? -23.829 -15.717 -34.130 1.00 58.81 145 SER A C 1
ATOM 1187 O O . SER A 1 145 ? -24.289 -15.333 -35.203 1.00 58.81 145 SER A O 1
ATOM 1189 N N . ASP A 1 146 ? -23.738 -17.009 -33.810 1.00 55.56 146 ASP A N 1
ATOM 1190 C CA . ASP A 1 146 ? -23.940 -18.091 -34.784 1.00 55.56 146 ASP A CA 1
ATOM 1191 C C . ASP A 1 146 ? -25.397 -18.588 -34.898 1.00 55.56 146 ASP A C 1
ATOM 1193 O O . ASP A 1 146 ? -25.679 -19.493 -35.680 1.00 55.56 146 ASP A O 1
ATOM 1197 N N . ASN A 1 147 ? -26.357 -17.986 -34.178 1.00 53.72 147 ASN A N 1
ATOM 1198 C CA . ASN A 1 147 ? -27.739 -18.492 -34.099 1.00 53.72 147 ASN A CA 1
ATOM 1199 C C . ASN A 1 147 ? -28.854 -17.484 -34.434 1.00 53.72 147 ASN A C 1
ATOM 1201 O O . ASN A 1 147 ? -29.971 -17.613 -33.931 1.00 53.72 147 ASN A O 1
ATOM 1205 N N . ILE A 1 148 ? -28.623 -16.520 -35.333 1.00 51.41 148 ILE A N 1
ATOM 1206 C CA . ILE A 1 148 ? -29.736 -15.768 -35.945 1.00 51.41 148 ILE A CA 1
ATOM 1207 C C . ILE A 1 148 ? -29.771 -16.030 -37.459 1.00 51.41 148 ILE A C 1
ATOM 1209 O O . ILE A 1 148 ? -29.127 -15.307 -38.220 1.00 51.41 148 ILE A O 1
ATOM 1213 N N . PRO A 1 149 ? -30.546 -17.023 -37.938 1.00 45.44 149 PRO A N 1
ATOM 1214 C CA . PRO A 1 149 ? -30.866 -17.130 -39.352 1.00 45.44 149 PRO A CA 1
ATOM 1215 C C . PRO A 1 149 ? -31.794 -15.969 -39.727 1.00 45.44 149 PRO A C 1
ATOM 1217 O O . PRO A 1 149 ? -32.961 -15.931 -39.324 1.00 45.44 149 PRO A O 1
ATOM 1220 N N . GLN A 1 150 ? -31.292 -15.013 -40.511 1.00 45.41 150 GLN A N 1
ATOM 1221 C CA . GLN A 1 150 ? -32.158 -14.080 -41.226 1.00 45.41 150 GLN A CA 1
ATOM 1222 C C . GLN A 1 150 ? -32.967 -14.884 -42.247 1.00 45.41 150 GLN A C 1
ATOM 1224 O O . GLN A 1 150 ? -32.445 -15.350 -43.255 1.00 45.41 150 GLN A O 1
ATOM 1229 N N . THR A 1 151 ? -34.243 -15.102 -41.940 1.00 39.19 151 THR A N 1
ATOM 1230 C CA . THR A 1 151 ? -35.183 -15.743 -42.860 1.00 39.19 151 THR A CA 1
ATOM 1231 C C . THR A 1 151 ? -35.584 -14.721 -43.919 1.00 39.19 151 THR A C 1
ATOM 1233 O O . THR A 1 151 ? -36.258 -13.737 -43.617 1.00 39.19 151 THR A O 1
ATOM 1236 N N . GLU A 1 152 ? -35.154 -14.952 -45.159 1.00 48.59 152 GLU A N 1
ATOM 1237 C CA . GLU A 1 152 ? -35.682 -14.280 -46.342 1.00 48.59 152 GLU A CA 1
ATOM 1238 C C . GLU A 1 152 ? -37.164 -14.641 -46.522 1.00 48.59 152 GLU A C 1
ATOM 1240 O O . GLU A 1 152 ? -37.528 -15.816 -46.571 1.00 48.59 152 GLU A O 1
ATOM 1245 N N . ALA A 1 153 ? -38.028 -13.635 -46.661 1.00 38.53 153 ALA A N 1
ATOM 1246 C CA . ALA A 1 153 ? -39.377 -13.814 -47.182 1.00 38.53 153 ALA A CA 1
ATOM 1247 C C . ALA A 1 153 ? -39.494 -13.053 -48.504 1.00 38.53 153 ALA A C 1
ATOM 1249 O O . ALA A 1 153 ? -39.722 -11.843 -48.540 1.00 38.53 153 ALA A O 1
ATOM 1250 N N . SER A 1 154 ? -39.333 -13.786 -49.604 1.00 46.81 154 SER A N 1
ATOM 1251 C CA . SER A 1 154 ? -39.777 -13.361 -50.926 1.00 46.81 154 SER A CA 1
ATOM 1252 C C . SER A 1 154 ? -41.287 -13.104 -50.895 1.00 46.81 154 SER A C 1
ATOM 1254 O O . SER A 1 154 ? -42.054 -13.969 -50.478 1.00 46.81 154 SER A O 1
ATOM 1256 N N . THR A 1 155 ? -41.738 -11.963 -51.412 1.00 41.84 155 THR A N 1
ATOM 1257 C CA . THR A 1 155 ? -43.095 -11.849 -51.959 1.00 41.84 155 THR A CA 1
ATOM 1258 C C . THR A 1 155 ? -43.020 -11.312 -53.382 1.00 41.84 155 THR A C 1
ATOM 1260 O O . THR A 1 155 ? -42.537 -10.218 -53.652 1.00 41.84 155 THR A O 1
ATOM 1263 N N . SER A 1 156 ? -43.462 -12.173 -54.295 1.00 43.03 156 SER A N 1
ATOM 1264 C CA . SER A 1 156 ? -43.775 -11.898 -55.693 1.00 43.03 156 SER A CA 1
ATOM 1265 C C . SER A 1 156 ? -45.068 -11.084 -55.795 1.00 43.03 156 SER A C 1
ATOM 1267 O O . SER A 1 156 ? -46.030 -11.419 -55.100 1.00 43.03 156 SER A O 1
ATOM 1269 N N . SER A 1 157 ? -45.126 -10.089 -56.692 1.00 43.28 157 SER A N 1
ATOM 1270 C CA . SER A 1 157 ? -46.288 -9.854 -57.575 1.00 43.28 157 SER A CA 1
ATOM 1271 C C . SER A 1 157 ? -46.100 -8.682 -58.555 1.00 43.28 157 SER A C 1
ATOM 1273 O O . SER A 1 157 ? -45.914 -7.551 -58.119 1.00 43.28 157 SER A O 1
ATOM 1275 N N . THR A 1 158 ? -46.247 -9.024 -59.850 1.00 44.69 158 THR A N 1
ATOM 1276 C CA . THR A 1 158 ? -46.960 -8.321 -60.956 1.00 44.69 158 THR A CA 1
ATOM 1277 C C . THR A 1 158 ? -46.449 -6.922 -61.357 1.00 44.69 158 THR A C 1
ATOM 1279 O O . THR A 1 158 ? -46.344 -6.032 -60.524 1.00 44.69 158 THR A O 1
ATOM 1282 N N . VAL A 1 159 ? -46.115 -6.627 -62.622 1.00 48.22 159 VAL A N 1
ATOM 1283 C CA . VAL A 1 159 ? -46.837 -6.828 -63.902 1.00 48.22 159 VAL A CA 1
ATOM 1284 C C . VAL A 1 159 ? -45.861 -7.119 -65.038 1.00 48.22 159 VAL A C 1
ATOM 1286 O O . VAL A 1 159 ? -44.787 -6.479 -65.056 1.00 48.22 159 VAL A O 1
#